Protein AF-A0A5C6Q307-F1 (afdb_monomer_lite)

Structure (mmCIF, N/CA/C/O backbone):
data_AF-A0A5C6Q307-F1
#
_entry.id   AF-A0A5C6Q307-F1
#
loop_
_atom_site.group_PDB
_atom_site.id
_atom_site.type_symbol
_atom_site.label_atom_id
_atom_site.label_alt_id
_atom_site.label_comp_id
_atom_site.label_asym_id
_atom_site.label_entity_id
_atom_site.label_seq_id
_atom_site.pdbx_PDB_ins_code
_atom_site.Cartn_x
_atom_site.Cartn_y
_atom_site.Cartn_z
_atom_site.occupancy
_atom_site.B_iso_or_equiv
_atom_site.auth_seq_id
_atom_site.auth_comp_id
_atom_site.auth_asym_id
_atom_site.auth_atom_id
_atom_site.pdbx_PDB_model_num
ATOM 1 N N . MET A 1 1 ? 40.263 5.384 21.808 1.00 59.88 1 MET A N 1
ATOM 2 C CA . MET A 1 1 ? 39.918 4.480 20.680 1.00 59.88 1 MET A CA 1
ATOM 3 C C . MET A 1 1 ? 38.656 3.642 20.915 1.00 59.88 1 MET A C 1
ATOM 5 O O . MET A 1 1 ? 37.958 3.385 19.944 1.00 59.88 1 MET A O 1
ATOM 9 N N . ILE A 1 2 ? 38.317 3.247 22.154 1.00 66.62 2 ILE A N 1
ATOM 10 C CA . ILE A 1 2 ? 37.095 2.464 22.449 1.00 66.62 2 ILE A CA 1
ATOM 11 C C . ILE A 1 2 ? 35.794 3.243 22.147 1.00 66.62 2 ILE A C 1
ATOM 13 O O . ILE A 1 2 ? 34.892 2.703 21.519 1.00 66.62 2 ILE A O 1
ATOM 17 N N . PHE A 1 3 ? 35.735 4.536 22.493 1.00 65.50 3 PHE A N 1
ATOM 18 C CA . PHE A 1 3 ? 34.548 5.382 22.287 1.00 65.50 3 PHE A CA 1
ATOM 19 C C . PHE A 1 3 ? 34.188 5.583 20.806 1.00 65.50 3 PHE A C 1
ATOM 21 O O . PHE A 1 3 ? 33.015 5.540 20.449 1.00 65.50 3 PHE A O 1
ATOM 28 N N . LEU A 1 4 ? 35.191 5.720 19.931 1.00 70.06 4 LEU A N 1
ATOM 29 C CA . LEU A 1 4 ? 34.984 5.848 18.483 1.00 70.06 4 LEU A CA 1
ATOM 30 C C . LEU A 1 4 ? 34.417 4.554 17.873 1.00 70.06 4 LEU A C 1
ATOM 32 O O . LEU A 1 4 ? 33.578 4.605 16.981 1.00 70.06 4 LEU A O 1
ATOM 36 N N . ARG A 1 5 ? 34.837 3.389 18.388 1.00 72.31 5 ARG A N 1
ATOM 37 C CA . ARG A 1 5 ? 34.317 2.082 17.958 1.00 72.31 5 ARG A CA 1
ATOM 38 C C . ARG A 1 5 ? 32.871 1.870 18.405 1.00 72.31 5 ARG A C 1
ATOM 40 O O . ARG A 1 5 ? 32.077 1.365 17.624 1.00 72.31 5 ARG A O 1
ATOM 47 N N . ILE A 1 6 ? 32.518 2.303 19.617 1.00 79.19 6 ILE A N 1
ATOM 48 C CA . ILE A 1 6 ? 31.137 2.233 20.124 1.00 79.19 6 ILE A CA 1
ATOM 49 C C . ILE A 1 6 ? 30.216 3.149 19.306 1.00 79.19 6 ILE A C 1
ATOM 51 O O . ILE A 1 6 ? 29.146 2.716 18.886 1.00 79.19 6 ILE A O 1
ATOM 55 N N . ALA A 1 7 ? 30.657 4.374 19.002 1.00 79.62 7 ALA A N 1
ATOM 56 C CA . ALA A 1 7 ? 29.902 5.295 18.152 1.00 79.62 7 ALA A CA 1
ATOM 57 C C . ALA A 1 7 ? 29.662 4.719 16.742 1.00 79.62 7 ALA A C 1
ATOM 59 O O . ALA A 1 7 ? 28.553 4.810 16.219 1.00 79.62 7 ALA A O 1
ATOM 60 N N . LEU A 1 8 ? 30.670 4.059 16.159 1.00 78.62 8 LEU A N 1
ATOM 61 C CA . LEU A 1 8 ? 30.554 3.412 14.851 1.00 78.62 8 LEU A CA 1
ATOM 62 C C . LEU A 1 8 ? 29.537 2.254 14.862 1.00 78.62 8 LEU A C 1
ATOM 64 O O . LEU A 1 8 ? 28.741 2.128 13.936 1.00 78.62 8 LEU A O 1
ATOM 68 N N . ILE A 1 9 ? 29.523 1.438 15.923 1.00 80.56 9 ILE A N 1
ATOM 69 C CA . ILE A 1 9 ? 28.585 0.310 16.067 1.00 80.56 9 ILE A CA 1
ATOM 70 C C . ILE A 1 9 ? 27.138 0.806 16.203 1.00 80.56 9 ILE A C 1
ATOM 72 O O . ILE A 1 9 ? 26.238 0.233 15.593 1.00 80.56 9 ILE A O 1
ATOM 76 N N . ILE A 1 10 ? 26.909 1.896 16.943 1.00 79.75 10 ILE A N 1
ATOM 77 C CA . ILE A 1 10 ? 25.572 2.490 17.109 1.00 79.75 10 ILE A CA 1
ATOM 78 C C . ILE A 1 10 ? 25.046 3.044 15.777 1.00 79.75 10 ILE A C 1
ATOM 80 O O . ILE A 1 10 ? 23.888 2.815 15.432 1.00 79.75 10 ILE A O 1
ATOM 84 N N . ILE A 1 11 ? 25.898 3.716 14.995 1.00 78.62 11 ILE A N 1
ATOM 85 C CA . ILE A 1 11 ? 25.526 4.243 13.671 1.00 78.62 11 ILE A CA 1
ATOM 86 C C . ILE A 1 11 ? 25.172 3.104 12.708 1.00 78.62 11 ILE A C 1
ATOM 88 O O . ILE A 1 11 ? 24.147 3.174 12.032 1.00 78.62 11 ILE A O 1
ATOM 92 N N . VAL A 1 12 ? 25.966 2.028 12.683 1.00 75.12 12 VAL A N 1
ATOM 93 C CA . VAL A 1 12 ? 25.677 0.852 11.847 1.00 75.12 12 VAL A CA 1
ATOM 94 C C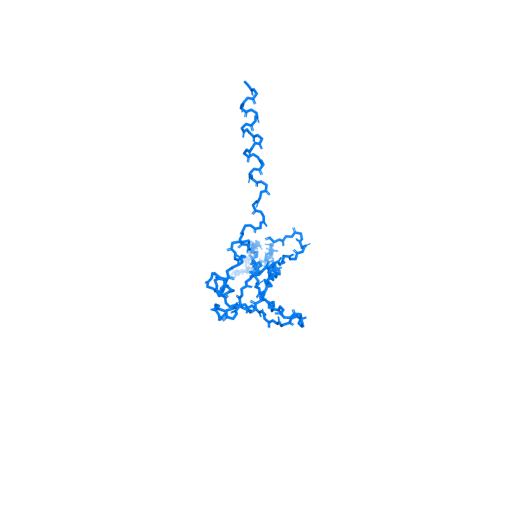 . VAL A 1 12 ? 24.374 0.174 12.278 1.00 75.12 12 VAL A C 1
ATOM 96 O O . VAL A 1 12 ? 23.597 -0.211 11.411 1.00 75.12 12 VAL A O 1
ATOM 99 N N . ALA A 1 13 ? 24.079 0.096 13.581 1.00 70.31 13 ALA A N 1
ATOM 100 C CA . ALA A 1 13 ? 22.828 -0.472 14.091 1.00 70.31 13 ALA A CA 1
ATOM 101 C C . ALA A 1 13 ? 21.580 0.351 13.708 1.00 70.31 13 ALA A C 1
ATOM 103 O O . ALA A 1 13 ? 20.525 -0.224 13.442 1.00 70.31 13 ALA A O 1
ATOM 104 N N . LEU A 1 14 ? 21.697 1.680 13.621 1.00 68.69 14 LEU A N 1
ATOM 105 C CA . LEU A 1 14 ? 20.607 2.571 13.193 1.00 68.69 14 LEU A CA 1
ATOM 106 C C . LEU A 1 14 ? 20.276 2.434 11.696 1.00 68.69 14 LEU A C 1
ATOM 108 O O . LEU A 1 14 ? 19.130 2.633 11.297 1.00 68.69 14 LEU A O 1
ATOM 112 N N . LEU A 1 15 ? 21.249 2.045 10.867 1.00 60.94 15 LEU A N 1
ATOM 113 C CA . LEU A 1 15 ? 21.085 1.915 9.412 1.00 60.94 15 LEU A CA 1
ATOM 114 C C . LEU A 1 15 ? 20.365 0.619 8.983 1.00 60.94 15 LEU A C 1
ATOM 116 O O . LEU A 1 15 ? 19.832 0.555 7.876 1.00 60.94 15 LEU A O 1
ATOM 120 N N . ILE A 1 16 ? 20.274 -0.395 9.853 1.00 61.59 16 ILE A N 1
ATOM 121 C CA . ILE A 1 16 ? 19.654 -1.704 9.540 1.00 61.59 16 ILE A CA 1
ATOM 122 C C . ILE A 1 16 ? 18.106 -1.639 9.544 1.00 61.59 16 ILE A C 1
ATOM 124 O O . ILE A 1 16 ? 17.431 -2.575 9.124 1.00 61.59 16 ILE A O 1
ATOM 128 N N . GLY A 1 17 ? 17.502 -0.525 9.981 1.00 55.53 17 GLY A N 1
ATOM 129 C CA . GLY A 1 17 ? 16.043 -0.366 10.099 1.00 55.53 17 GLY A CA 1
ATOM 130 C C . GLY A 1 17 ? 15.293 0.087 8.834 1.00 55.53 17 GLY A C 1
ATOM 131 O O . GLY A 1 17 ? 14.073 0.260 8.885 1.00 55.53 17 GLY A O 1
ATOM 132 N N . CYS A 1 18 ? 15.976 0.306 7.706 1.00 55.50 18 CYS A N 1
ATOM 133 C CA . CYS A 1 18 ? 15.430 1.103 6.597 1.00 55.50 18 CYS A CA 1
ATOM 134 C C . CYS A 1 18 ? 14.470 0.369 5.630 1.00 55.50 18 CYS A C 1
ATOM 136 O O . CYS A 1 18 ? 13.931 0.990 4.723 1.00 55.50 18 CYS A O 1
ATOM 138 N N . ALA A 1 19 ? 14.190 -0.926 5.811 1.00 50.16 19 ALA A N 1
ATOM 139 C CA . ALA A 1 19 ? 13.425 -1.709 4.825 1.00 50.16 19 ALA A CA 1
ATOM 140 C C . ALA A 1 19 ? 11.895 -1.800 5.066 1.00 50.16 19 ALA A C 1
ATOM 142 O O . ALA A 1 19 ? 11.212 -2.570 4.401 1.00 50.16 19 ALA A O 1
ATOM 143 N N . SER A 1 20 ? 11.312 -1.042 6.009 1.00 59.03 20 SER A N 1
ATOM 144 C CA . SER A 1 20 ? 9.847 -1.067 6.258 1.00 59.03 20 SER A CA 1
ATOM 145 C C . SER A 1 20 ? 9.271 0.248 6.819 1.00 59.03 20 SER A C 1
ATOM 147 O O . SER A 1 20 ? 8.121 0.275 7.268 1.00 59.03 20 SER A O 1
ATOM 149 N N . SER A 1 21 ? 10.039 1.340 6.833 1.00 64.44 2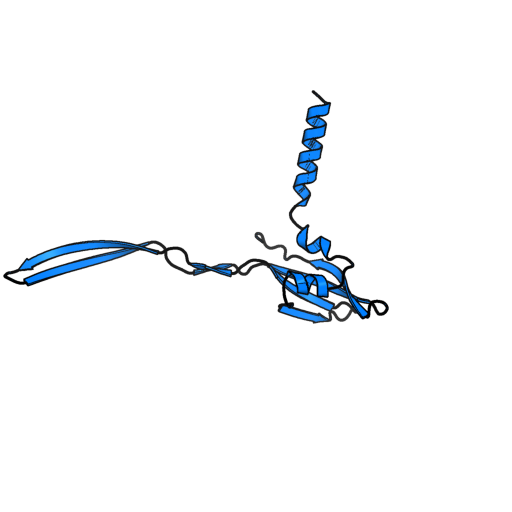1 SER A N 1
ATOM 150 C CA . SER A 1 21 ? 9.619 2.619 7.432 1.00 64.44 21 SER A CA 1
ATOM 151 C C . SER A 1 21 ? 8.338 3.181 6.806 1.00 64.44 21 SER A C 1
ATOM 153 O O . SER A 1 21 ? 7.467 3.653 7.537 1.00 64.44 21 SER A O 1
ATOM 155 N N . HIS A 1 22 ? 8.179 3.048 5.484 1.00 79.06 22 HIS A N 1
ATOM 156 C CA . HIS A 1 22 ? 7.046 3.630 4.764 1.00 79.06 22 HIS A CA 1
ATOM 157 C C . HIS A 1 22 ? 5.689 3.062 5.199 1.00 79.06 22 HIS A C 1
ATOM 159 O O . HIS A 1 22 ? 4.735 3.812 5.328 1.00 79.06 22 HIS A O 1
ATOM 165 N N . MET A 1 23 ? 5.567 1.762 5.484 1.00 86.06 23 MET A N 1
ATOM 166 C CA . MET A 1 23 ? 4.279 1.209 5.931 1.00 86.06 23 MET A CA 1
ATOM 167 C C . MET A 1 23 ? 3.994 1.497 7.406 1.00 86.06 23 MET A C 1
ATOM 169 O O . MET A 1 23 ? 2.851 1.759 7.781 1.00 86.06 23 MET A O 1
ATOM 173 N N . LYS A 1 24 ? 5.040 1.483 8.245 1.00 89.06 24 LYS A N 1
ATOM 174 C CA . LYS A 1 24 ? 4.922 1.667 9.700 1.00 89.06 24 LYS A CA 1
ATOM 175 C C . LYS A 1 24 ? 4.323 3.017 10.080 1.00 89.06 24 LYS A C 1
ATOM 177 O O . LYS A 1 24 ? 3.613 3.091 11.077 1.00 89.06 24 LYS A O 1
ATOM 182 N N . GLN A 1 25 ? 4.574 4.065 9.293 1.00 91.50 25 GLN A N 1
ATOM 183 C CA . GLN A 1 25 ? 4.079 5.417 9.581 1.00 91.50 25 GLN A CA 1
ATOM 184 C C . GLN A 1 25 ? 2.546 5.540 9.561 1.00 91.50 25 GLN A C 1
ATOM 186 O O . GLN A 1 25 ? 2.011 6.524 10.072 1.00 91.50 25 GLN A O 1
ATOM 191 N N . TYR A 1 26 ? 1.851 4.565 8.968 1.00 94.38 26 TYR A N 1
ATOM 192 C CA . TYR A 1 26 ? 0.393 4.543 8.872 1.00 94.38 26 TYR A CA 1
ATOM 193 C C . TYR A 1 26 ? -0.271 3.730 9.986 1.00 94.38 26 TYR A C 1
ATOM 195 O O . TYR A 1 26 ? -1.493 3.730 10.092 1.00 94.38 26 TYR A O 1
ATOM 203 N N . LEU A 1 27 ? 0.501 3.062 10.851 1.00 94.81 27 LEU A N 1
ATOM 204 C CA . LEU A 1 27 ? -0.057 2.357 12.003 1.00 94.81 27 LEU A CA 1
ATOM 205 C C . LEU A 1 27 ? -0.817 3.320 12.922 1.00 94.81 27 LEU A C 1
ATOM 207 O O . LEU A 1 27 ? -0.331 4.395 13.268 1.00 94.81 27 LEU A O 1
ATOM 211 N N . ASN A 1 28 ? -2.004 2.896 13.353 1.00 95.69 28 ASN A N 1
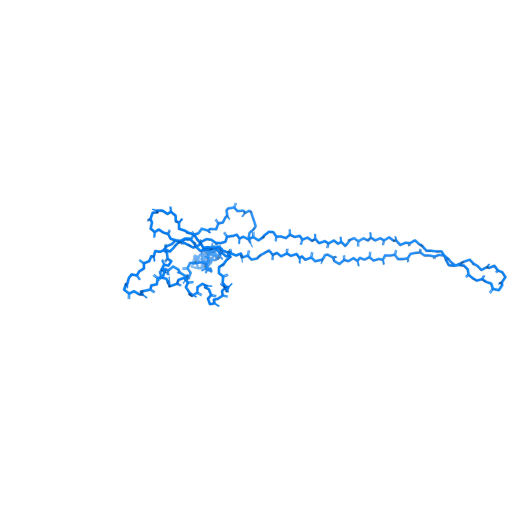ATOM 212 C CA . ASN A 1 28 ? -2.959 3.651 14.169 1.00 95.69 28 ASN A CA 1
ATOM 213 C C . ASN A 1 28 ? -3.497 4.941 13.536 1.00 95.69 28 ASN A C 1
ATOM 215 O O . ASN A 1 28 ? -4.212 5.691 14.208 1.00 95.69 28 ASN A O 1
ATOM 219 N N . LYS A 1 29 ? -3.207 5.177 12.256 1.00 96.19 29 LYS A N 1
ATOM 220 C CA . LYS A 1 29 ? -3.816 6.247 11.475 1.00 96.19 29 LYS A CA 1
ATOM 221 C C . LYS A 1 29 ? -5.027 5.735 10.714 1.00 96.19 29 LYS A C 1
ATOM 223 O O . LYS A 1 29 ? -5.253 4.530 10.579 1.00 96.19 29 LYS A O 1
ATOM 228 N N . ASP A 1 30 ? -5.810 6.686 10.236 1.00 96.94 30 ASP A N 1
ATOM 229 C CA . ASP A 1 30 ? -6.860 6.417 9.272 1.00 96.94 30 ASP A CA 1
ATOM 230 C C . ASP A 1 30 ? -6.254 5.867 7.977 1.00 96.94 30 ASP A C 1
ATOM 232 O O . ASP A 1 30 ? -5.242 6.369 7.488 1.00 96.94 30 ASP A O 1
ATOM 236 N N . VAL A 1 31 ? -6.888 4.853 7.397 1.00 96.44 31 VAL A N 1
ATOM 237 C CA . VAL A 1 31 ? -6.505 4.311 6.093 1.00 96.44 31 VAL A CA 1
ATOM 238 C C . VAL A 1 31 ? -6.557 5.369 4.983 1.00 96.44 31 VAL A C 1
ATOM 240 O O . VAL A 1 31 ? -5.830 5.264 3.997 1.00 96.44 31 VAL A O 1
ATOM 243 N N . ARG A 1 32 ? -7.372 6.418 5.150 1.00 96.31 32 ARG A N 1
ATOM 244 C CA . ARG A 1 32 ? -7.436 7.565 4.237 1.00 96.31 32 ARG A CA 1
ATOM 245 C C . ARG A 1 32 ? -6.096 8.288 4.109 1.00 96.31 32 ARG A C 1
ATOM 247 O O . ARG A 1 32 ? -5.815 8.776 3.026 1.00 96.31 32 ARG A O 1
ATOM 254 N N . GLU A 1 33 ? -5.241 8.275 5.132 1.00 96.56 33 GLU A N 1
ATOM 255 C CA . GLU A 1 33 ? -3.877 8.823 5.041 1.00 96.56 33 GLU A CA 1
ATOM 256 C C . GLU A 1 33 ? -3.032 8.047 4.020 1.00 96.56 33 GLU A C 1
ATOM 258 O O . GLU A 1 33 ? -2.333 8.639 3.204 1.00 96.56 33 GLU A O 1
ATOM 263 N N . VAL A 1 34 ? -3.162 6.713 3.994 1.00 94.75 34 VAL A N 1
ATOM 264 C CA . VAL A 1 34 ? -2.502 5.873 2.980 1.00 94.75 34 VAL A CA 1
ATOM 265 C C . VAL A 1 34 ? -3.016 6.228 1.587 1.00 94.75 34 VAL A C 1
ATOM 267 O O . VAL A 1 34 ? -2.234 6.287 0.642 1.00 94.75 34 VAL A O 1
ATOM 270 N N . ALA A 1 35 ? -4.326 6.464 1.467 1.00 95.25 35 ALA A N 1
ATOM 271 C CA . ALA A 1 35 ? -4.963 6.789 0.198 1.00 95.25 35 ALA A CA 1
ATOM 272 C C . ALA A 1 35 ? -4.613 8.196 -0.318 1.00 95.25 35 ALA A C 1
ATOM 274 O O . ALA A 1 35 ? -4.550 8.398 -1.528 1.00 95.25 35 ALA A O 1
ATOM 275 N N . ILE A 1 36 ? -4.373 9.157 0.580 1.00 95.62 36 ILE A N 1
ATOM 276 C CA . ILE A 1 36 ? -3.892 10.500 0.232 1.00 95.62 36 ILE A CA 1
ATOM 277 C C . ILE A 1 36 ? -2.490 10.413 -0.379 1.00 95.62 36 ILE A C 1
ATOM 279 O O . ILE A 1 36 ? -2.247 11.016 -1.421 1.00 95.62 36 ILE A O 1
ATOM 283 N N . ASP A 1 37 ? -1.602 9.617 0.219 1.00 93.44 37 ASP A N 1
ATOM 284 C CA . ASP A 1 37 ? -0.209 9.520 -0.229 1.00 93.44 37 ASP A CA 1
ATOM 285 C C . ASP A 1 37 ? -0.025 8.605 -1.453 1.00 93.44 37 ASP A C 1
ATOM 287 O O . ASP A 1 37 ? 0.786 8.895 -2.331 1.00 93.44 37 ASP A O 1
ATOM 291 N N . ASN A 1 38 ? -0.763 7.491 -1.522 1.00 90.38 38 ASN A N 1
ATOM 292 C CA . ASN A 1 38 ? -0.552 6.429 -2.518 1.00 90.38 38 ASN A CA 1
ATOM 293 C C . ASN A 1 38 ? -1.685 6.302 -3.550 1.00 90.38 38 ASN A C 1
ATOM 295 O O . ASN A 1 38 ? -1.654 5.406 -4.396 1.00 90.38 38 ASN A O 1
ATOM 299 N N . GLY A 1 39 ? -2.696 7.168 -3.485 1.00 92.75 39 GLY A N 1
ATOM 300 C CA . GLY A 1 39 ? -3.897 7.070 -4.309 1.00 92.75 39 GLY A CA 1
ATOM 301 C C . GLY A 1 39 ? -4.881 5.992 -3.825 1.00 92.75 39 GLY A C 1
ATOM 302 O O . GLY A 1 39 ? -4.713 5.405 -2.752 1.00 92.75 39 GLY A O 1
ATOM 303 N N . PRO A 1 40 ? -5.950 5.717 -4.591 1.00 95.00 40 PRO A N 1
ATOM 304 C CA . PRO A 1 40 ? -6.975 4.763 -4.180 1.00 95.00 40 PRO A CA 1
ATOM 305 C C . PRO A 1 40 ? -6.415 3.333 -4.056 1.00 95.00 40 PRO A C 1
ATOM 307 O O . PRO A 1 40 ? -5.545 2.942 -4.839 1.00 95.00 40 PRO A O 1
ATOM 310 N N . PRO A 1 41 ? -6.919 2.524 -3.104 1.00 94.94 41 PRO A N 1
ATOM 311 C CA . PRO A 1 41 ? -6.522 1.126 -2.985 1.00 94.94 41 PRO A CA 1
ATOM 312 C C . PRO A 1 41 ? -6.930 0.342 -4.234 1.00 94.94 41 PRO A C 1
ATOM 314 O O . PRO A 1 41 ? -8.012 0.543 -4.786 1.00 94.94 41 PRO A O 1
ATOM 317 N N . MET A 1 42 ? -6.090 -0.607 -4.643 1.00 93.56 42 MET A N 1
ATOM 318 C CA . MET A 1 42 ? -6.385 -1.491 -5.771 1.00 93.56 42 MET A CA 1
ATOM 319 C C . MET A 1 42 ? -7.437 -2.548 -5.423 1.00 93.56 42 MET A C 1
ATOM 321 O O . MET A 1 42 ? -8.175 -2.979 -6.297 1.00 93.56 42 MET A O 1
ATOM 325 N N . ASN A 1 43 ? -7.497 -2.958 -4.151 1.00 93.88 43 ASN A N 1
ATOM 326 C CA . ASN A 1 43 ? -8.497 -3.880 -3.620 1.00 93.88 43 ASN A CA 1
ATOM 327 C C . ASN A 1 43 ? -8.858 -3.495 -2.184 1.00 93.88 43 ASN A C 1
ATOM 329 O O . ASN A 1 43 ? -7.996 -3.062 -1.414 1.00 93.88 43 ASN A O 1
ATOM 333 N N . ALA A 1 44 ? -10.115 -3.730 -1.808 1.00 96.44 44 ALA A N 1
ATOM 334 C CA . ALA A 1 44 ? -10.574 -3.641 -0.429 1.00 96.44 44 ALA A CA 1
ATOM 335 C C . ALA A 1 44 ? -11.596 -4.747 -0.132 1.00 96.44 44 ALA A C 1
ATOM 337 O O . ALA A 1 44 ? -12.607 -4.850 -0.825 1.00 96.44 44 ALA A O 1
ATOM 338 N N . PHE A 1 45 ? -11.356 -5.564 0.895 1.00 96.62 45 PHE A N 1
ATOM 339 C CA . PHE A 1 45 ? -12.228 -6.695 1.239 1.00 96.62 45 PHE A CA 1
ATOM 340 C C . PHE A 1 45 ? -12.223 -6.997 2.739 1.00 96.62 45 PHE A C 1
ATOM 342 O O . PHE A 1 45 ? -11.244 -6.730 3.436 1.00 96.62 45 PHE A O 1
ATOM 349 N N . ASP A 1 46 ? -13.328 -7.551 3.232 1.00 96.25 46 ASP A N 1
ATOM 350 C CA . ASP A 1 46 ? -13.495 -7.919 4.638 1.00 96.25 46 ASP A CA 1
ATOM 351 C C . ASP A 1 46 ? -12.968 -9.340 4.895 1.00 96.25 46 ASP A C 1
ATOM 353 O O . ASP A 1 46 ? -13.135 -10.235 4.067 1.00 96.25 46 ASP A O 1
ATOM 357 N N . MET A 1 47 ? -12.324 -9.563 6.045 1.00 91.94 47 MET A N 1
ATOM 358 C CA . MET A 1 47 ? -11.731 -10.860 6.417 1.00 91.94 47 MET A CA 1
ATOM 359 C C . MET A 1 47 ? -12.667 -11.771 7.227 1.00 91.94 47 MET A C 1
ATOM 361 O O . MET A 1 47 ? -12.296 -12.894 7.559 1.00 91.94 47 MET A O 1
ATOM 365 N N . GLY A 1 48 ? -13.863 -11.297 7.582 1.00 89.25 48 GLY A N 1
ATOM 366 C CA . GLY A 1 48 ? -14.838 -12.041 8.393 1.00 89.25 48 GLY A CA 1
ATOM 367 C C . GLY A 1 48 ? -14.607 -11.987 9.909 1.00 89.25 48 GLY A C 1
ATOM 368 O O . GLY A 1 48 ? -15.522 -12.276 10.669 1.00 89.25 48 GLY A O 1
ATOM 369 N N . ASP A 1 49 ? -13.440 -11.538 10.369 1.00 91.44 49 ASP A N 1
ATOM 370 C CA . ASP A 1 49 ? -13.104 -11.337 11.789 1.00 91.44 49 ASP A CA 1
ATOM 371 C C . ASP A 1 49 ? -13.235 -9.869 12.246 1.00 91.44 49 ASP A C 1
ATOM 373 O O . ASP A 1 49 ? -12.653 -9.447 13.245 1.00 91.44 49 ASP A O 1
ATOM 377 N N . GLY A 1 50 ? -13.981 -9.069 11.481 1.00 90.69 50 GLY A N 1
ATOM 378 C CA . GLY A 1 50 ? -14.148 -7.632 11.704 1.00 90.69 50 GLY A CA 1
ATOM 379 C C . GLY A 1 50 ? -13.013 -6.765 11.150 1.00 90.69 50 GLY A C 1
ATOM 380 O O . GLY A 1 50 ? -13.130 -5.537 11.175 1.00 90.69 50 GLY A O 1
ATOM 381 N N . ARG A 1 51 ? -11.939 -7.364 10.612 1.00 95.31 51 ARG A N 1
ATOM 382 C CA . ARG A 1 51 ? -10.914 -6.630 9.860 1.00 95.31 51 ARG A CA 1
ATOM 383 C C . ARG A 1 51 ? -11.339 -6.405 8.422 1.00 95.31 51 ARG A C 1
ATOM 385 O O . ARG A 1 51 ? -11.882 -7.300 7.772 1.00 95.31 51 ARG A O 1
ATOM 392 N N . ARG A 1 52 ? -10.948 -5.248 7.899 1.00 97.38 52 ARG A N 1
ATOM 393 C CA . ARG A 1 52 ? -10.942 -4.950 6.472 1.00 97.38 52 ARG A CA 1
ATOM 394 C C . ARG A 1 52 ? -9.516 -4.780 5.980 1.00 97.38 52 ARG A C 1
ATOM 396 O O . ARG A 1 52 ? -8.710 -4.101 6.615 1.00 97.38 52 ARG A O 1
ATOM 403 N N . VAL A 1 53 ? -9.205 -5.411 4.857 1.00 97.25 53 VAL A N 1
ATOM 404 C CA . VAL A 1 53 ? -7.902 -5.314 4.202 1.00 97.25 53 VAL A CA 1
ATOM 405 C C . VAL A 1 53 ? -8.001 -4.323 3.065 1.00 97.25 53 VAL A C 1
ATOM 407 O O . VAL A 1 53 ? -8.910 -4.411 2.244 1.00 97.25 53 VAL A O 1
ATOM 410 N N . PHE A 1 54 ? -7.033 -3.420 3.002 1.00 97.12 54 PHE A N 1
ATOM 411 C CA . PHE A 1 54 ? -6.846 -2.490 1.901 1.00 97.12 54 PHE A CA 1
ATOM 412 C C . PHE A 1 54 ? -5.491 -2.760 1.256 1.00 97.12 54 PHE A C 1
ATOM 414 O O . PHE A 1 54 ? -4.486 -2.894 1.960 1.00 97.12 54 PHE A O 1
ATOM 421 N N . GLN A 1 55 ? -5.464 -2.882 -0.069 1.00 94.69 55 GLN A N 1
ATOM 422 C CA . GLN A 1 55 ? -4.259 -3.254 -0.803 1.00 94.69 55 GLN A CA 1
ATOM 423 C C . GLN A 1 55 ? -3.816 -2.166 -1.772 1.00 94.69 55 GLN A C 1
ATOM 425 O O . GLN A 1 55 ? -4.642 -1.569 -2.459 1.00 94.69 55 GLN A O 1
ATOM 430 N N . TRP A 1 56 ? -2.503 -1.974 -1.873 1.00 92.38 56 TRP A N 1
ATOM 431 C CA . TRP A 1 56 ? -1.857 -1.093 -2.844 1.00 92.38 56 TRP A CA 1
ATOM 432 C C . TRP A 1 56 ? -0.757 -1.833 -3.582 1.00 92.38 56 TRP A C 1
ATOM 434 O O . TRP A 1 56 ? -0.146 -2.764 -3.056 1.00 92.38 56 TRP A O 1
ATOM 444 N N . ARG A 1 57 ? -0.474 -1.375 -4.799 1.00 87.56 57 ARG A N 1
ATOM 445 C CA . ARG A 1 57 ? 0.686 -1.821 -5.559 1.00 87.56 57 ARG A CA 1
ATOM 446 C C . ARG A 1 57 ? 1.834 -0.851 -5.316 1.00 87.56 57 ARG A C 1
ATOM 448 O O . ARG A 1 57 ? 1.711 0.330 -5.616 1.00 87.56 57 ARG A O 1
ATOM 455 N N . TRP A 1 58 ? 2.936 -1.361 -4.786 1.00 83.31 58 TRP A N 1
ATOM 456 C CA . TRP A 1 58 ? 4.170 -0.616 -4.588 1.00 83.31 58 TRP A CA 1
ATOM 457 C C . TRP A 1 58 ? 5.221 -1.051 -5.597 1.00 83.31 58 TRP A C 1
ATOM 459 O O . TRP A 1 58 ? 5.541 -2.238 -5.704 1.00 83.31 58 TRP A O 1
ATOM 469 N N . GLY A 1 59 ? 5.767 -0.081 -6.326 1.00 78.19 59 GLY A N 1
ATOM 470 C CA . GLY A 1 59 ? 6.725 -0.342 -7.390 1.00 78.19 59 GLY A CA 1
ATOM 471 C C . GLY A 1 59 ? 6.154 -1.220 -8.509 1.00 78.19 59 GLY A C 1
ATOM 472 O O . GLY A 1 59 ? 4.941 -1.363 -8.691 1.00 78.19 59 GLY A O 1
ATOM 473 N N . GLY A 1 60 ? 7.062 -1.820 -9.274 1.00 72.25 60 GLY A N 1
ATOM 474 C CA . GLY A 1 60 ? 6.715 -2.502 -10.515 1.00 72.25 60 GLY A CA 1
ATOM 475 C C . GLY A 1 60 ? 6.453 -1.531 -11.667 1.00 72.25 60 GLY A C 1
ATOM 476 O O . GLY A 1 60 ? 6.608 -0.319 -11.543 1.00 72.25 60 GLY A O 1
ATOM 477 N N . GLY A 1 61 ? 6.090 -2.087 -12.818 1.00 69.56 61 GLY A N 1
ATOM 478 C CA . GLY A 1 61 ? 5.920 -1.337 -14.060 1.00 69.56 61 GLY A CA 1
ATOM 479 C C . GLY A 1 61 ? 6.541 -2.064 -15.243 1.00 69.56 61 GLY A C 1
ATOM 480 O O . GLY A 1 61 ? 7.234 -3.065 -15.079 1.00 69.56 61 GLY A O 1
ATOM 481 N N . THR A 1 62 ? 6.258 -1.576 -16.445 1.00 70.38 62 THR A N 1
ATOM 482 C CA . THR A 1 62 ? 6.901 -2.055 -17.670 1.00 70.38 62 THR A CA 1
ATOM 483 C C . THR A 1 62 ? 7.886 -0.999 -18.132 1.00 70.38 62 THR A C 1
ATOM 485 O O . THR A 1 62 ? 7.493 0.144 -18.354 1.00 70.38 62 THR A O 1
ATOM 488 N N . TYR A 1 63 ? 9.153 -1.370 -18.266 1.00 72.94 63 TYR A N 1
ATOM 489 C CA . TYR A 1 63 ? 10.178 -0.507 -18.841 1.00 72.94 63 TYR A CA 1
ATOM 490 C C . TYR A 1 63 ? 10.702 -1.112 -20.138 1.00 72.94 63 TYR A C 1
ATOM 492 O O . TYR A 1 63 ? 10.822 -2.332 -20.287 1.00 72.94 63 TYR A O 1
ATOM 500 N N . VAL A 1 64 ? 10.970 -0.232 -21.098 1.00 79.50 64 VAL A N 1
ATOM 501 C CA . VAL A 1 64 ? 11.534 -0.594 -22.395 1.00 79.50 64 VAL A CA 1
ATOM 502 C C . VAL A 1 64 ? 13.051 -0.582 -22.295 1.00 79.50 64 VAL A C 1
ATOM 504 O O . VAL A 1 64 ? 13.646 0.391 -21.833 1.00 79.50 64 VAL A O 1
ATOM 507 N N . ILE A 1 65 ? 13.680 -1.678 -22.706 1.00 83.94 65 ILE A N 1
ATOM 508 C CA . ILE A 1 65 ? 15.133 -1.713 -22.877 1.00 83.94 65 ILE A CA 1
ATOM 509 C C . ILE A 1 65 ? 15.453 -1.028 -24.207 1.00 83.94 65 ILE A C 1
ATOM 511 O O . ILE A 1 65 ? 14.801 -1.346 -25.207 1.00 83.94 65 ILE A O 1
ATOM 515 N N . PRO A 1 66 ? 16.423 -0.097 -24.243 1.00 80.12 66 PRO A N 1
ATOM 516 C CA . PRO A 1 66 ? 16.806 0.553 -25.485 1.00 80.12 66 PRO A CA 1
ATOM 517 C C . PRO A 1 66 ? 17.227 -0.490 -26.528 1.00 80.12 66 PRO A C 1
ATOM 519 O O . PRO A 1 66 ? 17.893 -1.481 -26.220 1.00 80.12 66 PRO A O 1
ATOM 522 N N . GLU A 1 67 ? 16.794 -0.264 -27.763 1.00 86.38 67 GLU A N 1
ATOM 523 C CA . GLU A 1 67 ? 17.160 -1.065 -28.928 1.00 86.38 67 GLU A CA 1
ATOM 524 C C . GLU A 1 67 ? 18.299 -0.358 -29.662 1.00 86.38 67 GLU A C 1
ATOM 526 O O . GLU A 1 67 ? 18.178 0.813 -30.029 1.00 86.38 67 GLU A O 1
ATOM 531 N N . THR A 1 68 ? 19.396 -1.075 -29.900 1.00 86.75 68 THR A N 1
ATOM 532 C CA . THR A 1 68 ? 20.486 -0.595 -30.750 1.00 86.75 68 THR A CA 1
ATOM 533 C C . THR A 1 68 ? 20.413 -1.309 -32.090 1.00 86.75 68 THR A C 1
ATOM 535 O O . THR A 1 68 ? 20.501 -2.537 -32.163 1.00 86.75 68 THR A O 1
ATOM 538 N N . ASN A 1 69 ? 20.284 -0.524 -33.159 1.00 87.31 69 ASN A N 1
ATOM 539 C CA . ASN A 1 69 ? 20.275 -1.011 -34.532 1.00 87.31 69 ASN A CA 1
ATOM 540 C C . ASN A 1 69 ? 21.644 -0.764 -35.169 1.00 87.31 69 ASN A C 1
ATOM 542 O O . ASN A 1 69 ? 22.024 0.385 -35.386 1.00 87.31 69 ASN A O 1
ATOM 546 N N . ASN A 1 70 ? 22.370 -1.834 -35.495 1.00 85.38 70 ASN A N 1
ATOM 547 C CA . ASN A 1 70 ? 23.574 -1.750 -36.317 1.00 85.38 70 ASN A CA 1
ATOM 548 C C . ASN A 1 70 ? 23.212 -2.065 -37.767 1.00 85.38 70 ASN A C 1
ATOM 550 O O . ASN A 1 70 ? 22.901 -3.208 -38.107 1.00 85.38 70 ASN A O 1
ATOM 554 N N . LEU A 1 71 ? 23.247 -1.034 -38.609 1.00 85.62 71 LEU A N 1
ATOM 555 C CA . LEU A 1 71 ? 23.022 -1.146 -40.043 1.00 85.62 71 LEU A CA 1
ATOM 556 C C . LEU A 1 71 ? 24.372 -1.293 -40.747 1.00 85.62 71 LEU A C 1
ATOM 558 O O . LEU A 1 71 ? 25.201 -0.386 -40.706 1.00 85.62 71 LEU A O 1
ATOM 562 N N . SER A 1 72 ? 24.584 -2.426 -41.408 1.00 84.19 72 SER A N 1
ATOM 563 C CA . SER A 1 72 ? 25.734 -2.642 -42.285 1.00 84.19 72 SER A CA 1
ATOM 564 C C . SER A 1 72 ? 25.221 -2.878 -43.696 1.00 84.19 72 SER A C 1
ATOM 566 O O . SER A 1 72 ? 24.342 -3.710 -43.899 1.00 84.19 72 SER A O 1
ATOM 568 N N . GLY A 1 73 ? 25.724 -2.136 -44.678 1.00 85.81 73 GLY A N 1
ATOM 569 C CA . GLY A 1 73 ? 25.252 -2.249 -46.052 1.00 85.81 73 GLY A CA 1
ATOM 570 C C . GLY A 1 73 ? 26.341 -1.987 -47.071 1.00 85.81 73 GLY A C 1
ATOM 571 O O . GLY A 1 73 ? 27.360 -1.371 -46.768 1.00 85.81 73 GLY A O 1
ATOM 572 N N . ASN A 1 74 ? 26.101 -2.470 -48.284 1.00 83.88 74 ASN A N 1
ATOM 573 C CA . ASN A 1 74 ? 26.976 -2.298 -49.428 1.00 83.88 74 ASN A CA 1
ATOM 574 C C . ASN A 1 74 ? 26.203 -1.642 -50.578 1.00 83.88 74 ASN A C 1
ATOM 576 O O . ASN A 1 74 ? 25.033 -1.954 -50.821 1.00 83.88 74 ASN A O 1
ATOM 580 N N . VAL A 1 75 ? 26.870 -0.738 -51.293 1.00 83.44 75 VAL A N 1
ATOM 581 C CA . VAL A 1 75 ? 26.325 -0.075 -52.481 1.00 83.44 75 VAL A CA 1
ATOM 582 C C . VAL A 1 75 ? 26.973 -0.702 -53.703 1.00 83.44 75 VAL A C 1
ATOM 584 O O . VAL A 1 75 ? 28.195 -0.736 -53.815 1.00 83.44 75 VAL A O 1
ATOM 587 N N . THR A 1 76 ? 26.160 -1.194 -54.631 1.00 83.44 76 THR A N 1
ATOM 588 C CA . THR A 1 76 ? 26.632 -1.710 -55.920 1.00 83.44 76 THR A CA 1
ATOM 589 C C . THR A 1 76 ? 26.084 -0.831 -57.035 1.00 83.44 76 THR A C 1
ATOM 591 O O . THR A 1 76 ? 24.874 -0.648 -57.151 1.00 83.44 76 THR A O 1
ATOM 594 N N . VAL A 1 77 ? 26.970 -0.260 -57.850 1.00 82.31 77 VAL A N 1
ATOM 595 C CA . VAL A 1 77 ? 26.598 0.639 -58.953 1.00 82.31 77 VAL A CA 1
ATOM 596 C C . VAL A 1 77 ? 26.618 -0.145 -60.264 1.00 82.31 77 VAL A C 1
ATOM 598 O O . VAL A 1 77 ? 27.598 -0.825 -60.561 1.00 82.31 77 VAL A O 1
ATOM 601 N N . SER A 1 78 ? 25.539 -0.068 -61.044 1.00 82.69 78 SER A N 1
ATOM 602 C CA . SER A 1 78 ? 25.426 -0.686 -62.368 1.00 82.69 78 SER A CA 1
ATOM 603 C C . SER A 1 78 ? 24.838 0.328 -63.352 1.00 82.69 78 SER A C 1
ATOM 605 O O . SER A 1 78 ? 23.678 0.723 -63.240 1.00 82.69 78 SER A O 1
ATOM 607 N N . GLY A 1 79 ? 25.660 0.803 -64.295 1.00 84.25 79 GLY A N 1
ATOM 608 C CA . GLY A 1 79 ? 25.286 1.885 -65.212 1.00 84.25 79 GLY A CA 1
ATOM 609 C C . GLY A 1 79 ? 24.952 3.185 -64.470 1.00 84.25 79 GLY A C 1
ATOM 610 O O . GLY A 1 79 ? 25.693 3.612 -63.589 1.00 84.25 79 GLY A O 1
ATOM 611 N N . ASN A 1 80 ? 23.816 3.803 -64.805 1.00 85.94 80 ASN A N 1
ATOM 612 C CA . ASN A 1 80 ? 23.300 5.008 -64.137 1.00 85.94 80 ASN A CA 1
ATOM 613 C C . ASN A 1 80 ? 22.481 4.702 -62.867 1.00 85.94 80 ASN A C 1
ATOM 615 O O . ASN A 1 80 ? 21.836 5.600 -62.327 1.00 85.94 80 ASN A O 1
ATOM 619 N N . THR A 1 81 ? 22.450 3.449 -62.404 1.00 74.88 81 THR A N 1
ATOM 620 C CA . THR A 1 81 ? 21.631 3.013 -61.264 1.00 74.88 81 THR A CA 1
ATOM 621 C C . THR A 1 81 ? 22.514 2.520 -60.117 1.00 74.88 81 THR A C 1
ATOM 623 O O . THR A 1 81 ? 23.461 1.763 -60.324 1.00 74.88 81 THR A O 1
ATOM 626 N N . ALA A 1 82 ? 22.200 2.933 -58.888 1.00 83.06 82 ALA A N 1
ATOM 627 C CA . ALA A 1 82 ? 22.864 2.459 -57.677 1.00 83.06 82 ALA A CA 1
ATOM 628 C C . ALA A 1 82 ? 21.894 1.602 -56.857 1.00 83.06 82 ALA A C 1
ATOM 630 O O . ALA A 1 82 ? 20.798 2.046 -56.517 1.00 83.06 82 ALA A O 1
ATOM 631 N N . TRP A 1 83 ? 22.309 0.379 -56.537 1.00 83.50 83 TRP A N 1
ATOM 632 C CA . TRP A 1 83 ? 21.562 -0.561 -55.712 1.00 83.50 83 TRP A CA 1
ATOM 633 C C . TRP A 1 83 ? 22.168 -0.601 -54.314 1.00 83.50 83 TRP A C 1
ATOM 635 O O . TRP A 1 83 ? 23.370 -0.819 -54.150 1.00 83.50 83 TRP A O 1
ATOM 645 N N . TYR A 1 84 ? 21.333 -0.384 -53.305 1.00 86.38 84 TYR A N 1
ATOM 646 C CA . TYR A 1 84 ? 21.723 -0.449 -51.903 1.00 86.38 84 TYR A CA 1
ATOM 647 C C . TYR A 1 84 ? 21.163 -1.725 -51.280 1.00 86.38 84 TYR A C 1
ATOM 649 O O . TYR A 1 84 ? 19.954 -1.951 -51.312 1.00 86.38 84 TYR A O 1
ATOM 657 N N . SER A 1 85 ? 22.042 -2.550 -50.712 1.00 84.38 85 SER A N 1
ATOM 658 C CA . SER A 1 85 ? 21.659 -3.724 -49.930 1.00 84.38 85 SER A CA 1
ATOM 659 C C . SER A 1 85 ? 22.225 -3.582 -48.528 1.00 84.38 85 SER A C 1
ATOM 661 O O . SER A 1 85 ? 23.426 -3.367 -48.369 1.00 84.38 85 SER A O 1
ATOM 663 N N . ALA A 1 86 ? 21.381 -3.724 -47.512 1.00 83.88 86 ALA A N 1
ATOM 664 C CA . ALA A 1 86 ? 21.804 -3.628 -46.125 1.00 83.88 86 ALA A CA 1
ATOM 665 C C . ALA A 1 86 ? 21.199 -4.717 -45.252 1.00 83.88 86 ALA A C 1
ATOM 667 O O . ALA A 1 86 ? 20.068 -5.154 -45.454 1.00 83.88 86 ALA A O 1
ATOM 668 N N . THR A 1 87 ? 21.979 -5.106 -44.254 1.00 85.00 87 THR A N 1
ATOM 669 C CA . THR A 1 87 ? 21.624 -6.037 -43.196 1.00 85.00 87 THR A CA 1
ATOM 670 C C . THR A 1 87 ? 21.567 -5.263 -41.885 1.00 85.00 87 THR A C 1
ATOM 672 O O . THR A 1 87 ? 22.512 -4.560 -41.519 1.00 85.00 87 THR A O 1
ATOM 675 N N . THR A 1 88 ? 20.461 -5.410 -41.160 1.00 85.44 88 THR A N 1
ATOM 676 C CA . THR A 1 88 ? 20.269 -4.783 -39.848 1.00 85.44 88 THR A CA 1
ATOM 677 C C . THR A 1 88 ? 20.413 -5.835 -38.759 1.00 85.44 88 THR A C 1
ATOM 679 O O . THR A 1 88 ? 19.644 -6.795 -38.724 1.00 85.44 88 THR A O 1
ATOM 682 N N . ILE A 1 89 ? 21.364 -5.642 -37.845 1.00 82.88 89 ILE A N 1
ATOM 683 C CA . ILE A 1 89 ? 21.469 -6.431 -36.614 1.00 82.88 89 ILE A CA 1
ATOM 684 C C . ILE A 1 89 ? 20.820 -5.626 -35.490 1.00 82.88 89 ILE A C 1
ATOM 686 O O . ILE A 1 89 ? 21.247 -4.509 -35.187 1.00 82.88 89 ILE A O 1
ATOM 690 N N . LYS A 1 90 ? 19.777 -6.202 -34.887 1.00 80.12 90 LYS A N 1
ATOM 691 C CA . LYS A 1 90 ? 19.070 -5.634 -33.737 1.00 80.12 90 LYS A CA 1
ATOM 692 C C . LYS A 1 90 ? 19.621 -6.255 -32.460 1.00 80.12 90 LYS A C 1
ATOM 694 O O . LYS A 1 90 ? 19.537 -7.471 -32.297 1.00 80.12 90 LYS A O 1
ATOM 699 N N . THR A 1 91 ? 20.166 -5.436 -31.565 1.00 81.06 91 THR A N 1
ATOM 700 C CA . THR A 1 91 ? 20.659 -5.889 -30.258 1.00 81.06 91 THR A CA 1
ATOM 701 C C . THR A 1 91 ? 19.941 -5.130 -29.151 1.00 81.06 91 THR A C 1
ATOM 703 O O . THR A 1 91 ? 19.910 -3.899 -29.148 1.00 81.06 91 THR A O 1
ATOM 706 N N . GLY A 1 92 ? 19.380 -5.866 -28.193 1.00 79.06 92 GLY A N 1
ATOM 707 C CA . GLY A 1 92 ? 18.481 -5.302 -27.187 1.00 79.06 92 GLY A CA 1
ATOM 708 C C . GLY A 1 92 ? 17.046 -5.201 -27.705 1.00 79.06 92 GLY A C 1
ATOM 709 O O . GLY A 1 92 ? 16.637 -5.981 -28.565 1.00 79.06 92 GLY A O 1
ATOM 710 N N . GLY A 1 93 ? 16.288 -4.248 -27.164 1.00 74.50 93 GLY A N 1
ATOM 711 C CA . GLY A 1 93 ? 14.853 -4.136 -27.410 1.00 74.50 93 GLY A CA 1
ATOM 712 C C . GLY A 1 93 ? 14.026 -5.137 -26.596 1.00 74.50 93 GLY A C 1
ATOM 713 O O . GLY A 1 93 ? 14.458 -6.245 -26.281 1.00 74.50 93 GLY A O 1
ATOM 714 N N . GLY A 1 94 ? 12.824 -4.716 -26.207 1.00 75.62 94 GLY A N 1
ATOM 715 C CA . GLY A 1 94 ? 11.893 -5.519 -25.418 1.00 75.62 94 GLY A CA 1
ATOM 716 C C . GLY A 1 94 ? 11.299 -4.764 -24.234 1.00 75.62 94 GLY A C 1
ATOM 717 O O . GLY A 1 94 ? 11.747 -3.683 -23.852 1.00 75.62 94 GLY A O 1
ATOM 718 N N . THR A 1 95 ? 10.260 -5.347 -23.651 1.00 75.62 95 THR A N 1
ATOM 719 C CA . THR A 1 95 ? 9.605 -4.835 -22.447 1.00 75.62 95 THR A CA 1
ATOM 720 C C . THR A 1 95 ? 9.923 -5.751 -21.281 1.00 75.62 95 THR A C 1
ATOM 722 O O . THR A 1 95 ? 9.554 -6.926 -21.299 1.00 75.62 95 THR A O 1
ATOM 725 N N . VAL A 1 96 ? 10.571 -5.218 -20.250 1.00 74.62 96 VAL A N 1
ATOM 726 C CA . VAL A 1 96 ? 10.726 -5.922 -18.978 1.00 74.62 96 VAL A CA 1
ATOM 727 C C . VAL A 1 96 ? 9.605 -5.450 -18.062 1.00 74.62 96 VAL A C 1
ATOM 729 O O . VAL A 1 96 ? 9.496 -4.263 -17.757 1.00 74.62 96 VAL A O 1
ATOM 732 N N . SER A 1 97 ? 8.739 -6.381 -17.664 1.00 72.06 97 SER A N 1
ATOM 733 C CA . SER A 1 97 ? 7.644 -6.118 -16.733 1.00 72.06 97 SER A CA 1
ATOM 734 C C . SER A 1 97 ? 8.026 -6.607 -15.341 1.00 72.06 97 SER A C 1
ATOM 736 O O . SER A 1 97 ? 8.323 -7.785 -15.146 1.00 72.06 97 SER A O 1
ATOM 738 N N . SER A 1 98 ? 8.000 -5.699 -14.368 1.00 72.69 98 SER A N 1
ATOM 739 C CA . SER A 1 98 ? 8.075 -6.024 -12.948 1.00 72.69 98 SER A CA 1
ATOM 740 C C . SER A 1 98 ? 6.672 -5.993 -12.342 1.00 72.69 98 SER A C 1
ATOM 742 O O . SER A 1 98 ? 5.936 -5.006 -12.466 1.00 72.69 98 SER A O 1
ATOM 744 N N . MET A 1 99 ? 6.286 -7.081 -11.670 1.00 69.31 99 MET A N 1
ATOM 745 C CA . MET A 1 99 ? 4.961 -7.212 -11.055 1.00 69.31 99 MET A C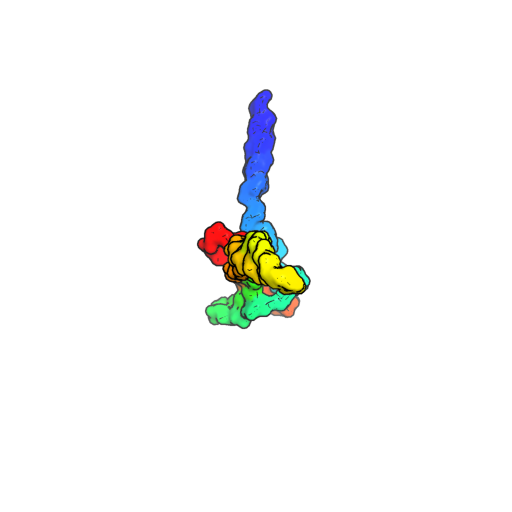A 1
ATOM 746 C C . MET A 1 99 ? 4.757 -6.246 -9.876 1.00 69.31 99 MET A C 1
ATOM 748 O O . MET A 1 99 ? 3.616 -5.855 -9.626 1.00 69.31 99 MET A O 1
ATOM 752 N N . GLY A 1 100 ? 5.826 -5.738 -9.255 1.00 79.75 100 GLY A N 1
ATOM 753 C CA . GLY A 1 100 ? 5.735 -4.908 -8.048 1.00 79.75 100 GLY A CA 1
ATOM 754 C C . GLY A 1 100 ? 5.219 -5.699 -6.842 1.00 79.75 100 GLY A C 1
ATOM 755 O O . GLY A 1 100 ? 4.920 -6.889 -6.943 1.00 79.75 100 GLY A O 1
ATOM 756 N N . CYS A 1 101 ? 5.102 -5.038 -5.693 1.00 84.94 101 CYS A N 1
ATOM 757 C CA . CYS A 1 101 ? 4.680 -5.662 -4.443 1.00 84.94 101 CYS A CA 1
ATOM 758 C C . CYS A 1 101 ? 3.264 -5.245 -4.048 1.00 84.94 101 CYS A C 1
ATOM 760 O O . CYS A 1 101 ? 2.909 -4.071 -4.099 1.00 84.94 101 CYS A O 1
ATOM 762 N N . VAL A 1 102 ? 2.450 -6.211 -3.617 1.00 88.56 102 VAL A N 1
ATOM 763 C CA . VAL A 1 102 ? 1.106 -5.941 -3.089 1.00 88.56 102 VAL A CA 1
ATOM 764 C C . VAL A 1 102 ? 1.200 -5.679 -1.593 1.00 88.56 102 VAL A C 1
ATOM 766 O O . VAL A 1 102 ? 1.298 -6.606 -0.791 1.00 88.56 102 VAL A O 1
ATOM 769 N N . LEU A 1 103 ? 1.168 -4.411 -1.210 1.00 91.06 103 LEU A N 1
ATOM 770 C CA . LEU A 1 103 ? 1.143 -3.988 0.182 1.00 91.06 103 LEU A CA 1
ATOM 771 C C . LEU A 1 103 ? -0.270 -4.144 0.735 1.00 91.06 103 LEU A C 1
ATOM 773 O O . LEU A 1 103 ? -1.217 -3.661 0.126 1.00 91.06 103 LEU A O 1
ATOM 777 N N . SER A 1 104 ? -0.423 -4.814 1.877 1.00 93.94 104 SER A N 1
ATOM 778 C CA . SER A 1 104 ? -1.725 -5.001 2.529 1.00 93.94 104 SER A CA 1
ATOM 779 C C . SER A 1 104 ? -1.748 -4.307 3.886 1.00 93.94 104 SER A C 1
ATOM 781 O O . SER A 1 104 ? -0.885 -4.574 4.718 1.00 93.94 104 SER A O 1
ATOM 783 N N . TYR A 1 105 ? -2.749 -3.467 4.128 1.00 95.75 105 TYR A N 1
ATOM 784 C CA . TYR A 1 105 ? -3.020 -2.849 5.424 1.00 95.75 105 TYR A CA 1
ATOM 785 C C . TYR A 1 105 ? -4.288 -3.450 6.017 1.00 95.75 105 TYR A C 1
ATOM 787 O O . TYR A 1 105 ? -5.327 -3.499 5.359 1.00 95.75 105 TYR A O 1
ATOM 795 N N . PHE A 1 106 ? -4.204 -3.896 7.264 1.00 96.75 106 PHE A N 1
ATOM 796 C CA . PHE A 1 106 ? -5.325 -4.438 8.019 1.00 96.75 106 PHE A CA 1
ATOM 797 C C . PHE A 1 106 ? -5.868 -3.338 8.913 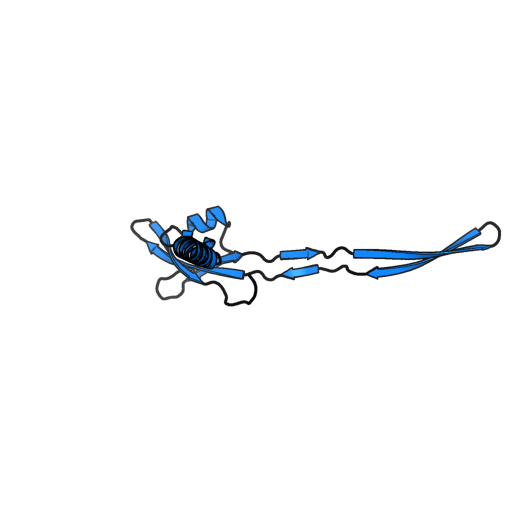1.00 96.75 106 PHE A C 1
ATOM 799 O O . PHE A 1 106 ? -5.161 -2.839 9.793 1.00 96.75 106 PHE A O 1
ATOM 806 N N . ALA A 1 107 ? -7.121 -2.970 8.694 1.00 97.50 107 ALA A N 1
ATOM 807 C CA . ALA A 1 107 ? -7.792 -1.934 9.451 1.00 97.50 107 ALA A CA 1
ATOM 808 C C . ALA A 1 107 ? -9.026 -2.479 10.169 1.00 97.50 107 ALA A C 1
ATOM 810 O O . ALA A 1 107 ? -9.679 -3.416 9.708 1.00 97.50 107 ALA A O 1
ATOM 811 N N . PHE A 1 108 ? -9.352 -1.853 11.293 1.00 97.31 108 PHE A N 1
ATOM 812 C CA . PHE A 1 108 ? -10.601 -2.067 12.016 1.00 97.31 108 PHE A CA 1
ATOM 813 C C . PHE A 1 108 ? -11.428 -0.790 11.990 1.00 97.31 108 PHE A C 1
ATOM 815 O O . PHE A 1 108 ? -10.878 0.313 11.980 1.00 97.31 108 PHE A O 1
ATOM 822 N N . TRP A 1 109 ? -12.747 -0.946 11.991 1.00 96.62 109 TRP A N 1
ATOM 823 C CA . TRP A 1 109 ? -13.648 0.188 12.093 1.00 96.62 109 TRP A CA 1
ATOM 824 C C . TRP A 1 109 ? -13.617 0.767 13.509 1.00 96.62 109 TRP A C 1
ATOM 826 O O . TRP A 1 109 ? -13.942 0.083 14.480 1.00 96.62 109 TRP A O 1
ATOM 836 N N . ASP A 1 110 ? -13.241 2.035 13.614 1.00 96.31 110 ASP A N 1
ATOM 837 C CA . ASP A 1 110 ? -13.279 2.823 14.838 1.00 96.31 110 ASP A CA 1
ATOM 838 C C . ASP A 1 110 ? -14.532 3.708 14.806 1.00 96.31 110 ASP A C 1
ATOM 840 O O . ASP A 1 110 ? -14.662 4.602 13.965 1.00 96.31 110 ASP A O 1
ATOM 844 N N . LYS A 1 111 ? -15.480 3.429 15.709 1.00 95.56 111 LYS A N 1
ATOM 845 C CA . LYS A 1 111 ? -16.764 4.144 15.777 1.00 95.56 111 LYS A CA 1
ATOM 846 C C . LYS A 1 111 ? -16.608 5.588 16.243 1.00 95.56 111 LYS A C 1
ATOM 848 O O . LYS A 1 111 ? -17.377 6.432 15.798 1.00 95.56 111 LYS A O 1
ATOM 853 N N . GLU A 1 112 ? -15.640 5.872 17.111 1.00 95.38 112 GLU A N 1
ATOM 854 C CA . GLU A 1 112 ? -15.416 7.221 17.642 1.00 95.38 112 GLU A CA 1
ATOM 855 C C . GLU A 1 112 ? -14.843 8.131 16.558 1.00 95.38 112 GLU A C 1
ATOM 857 O O . GLU A 1 112 ? -15.241 9.285 16.422 1.00 95.38 112 GLU A O 1
ATOM 862 N N . LYS A 1 113 ? -13.947 7.579 15.734 1.00 92.94 113 LYS A N 1
ATOM 863 C CA . LYS A 1 113 ? -13.334 8.296 14.608 1.00 92.94 113 LYS A CA 1
ATOM 864 C C . LYS A 1 113 ? -14.150 8.227 13.319 1.00 92.94 113 LYS A C 1
ATOM 866 O O . LYS A 1 113 ? -13.816 8.925 12.363 1.00 92.94 113 LYS A O 1
ATOM 871 N N . ASN A 1 114 ? -15.190 7.389 13.283 1.00 95.75 114 ASN A N 1
ATOM 872 C CA . ASN A 1 114 ? -15.989 7.093 12.092 1.00 95.75 114 ASN A CA 1
ATOM 873 C C . ASN A 1 114 ? -15.090 6.736 10.888 1.00 95.75 114 ASN A C 1
ATOM 875 O O . ASN A 1 114 ? -15.206 7.310 9.801 1.00 95.75 114 ASN A O 1
ATOM 879 N N . ALA A 1 115 ? -14.108 5.861 11.132 1.00 96.06 115 ALA A N 1
ATOM 880 C CA . ALA A 1 115 ? -12.977 5.637 10.237 1.00 96.06 115 ALA A CA 1
ATOM 881 C C . ALA A 1 115 ? -12.422 4.210 10.308 1.00 96.06 115 ALA A C 1
ATOM 883 O O . ALA A 1 115 ? -12.488 3.543 11.338 1.00 96.06 115 ALA A O 1
ATOM 884 N N . TRP A 1 116 ? -11.781 3.770 9.224 1.00 97.38 116 TRP A N 1
ATOM 885 C CA . TRP A 1 116 ? -10.979 2.547 9.214 1.00 97.38 116 TRP A CA 1
ATOM 886 C C . TRP A 1 116 ? -9.568 2.862 9.705 1.00 97.38 116 TRP A C 1
ATOM 888 O O . TRP A 1 116 ? -8.810 3.550 9.026 1.00 97.38 116 TRP A O 1
ATOM 898 N N . VAL A 1 117 ? -9.204 2.350 10.879 1.00 97.62 117 VAL A N 1
ATOM 899 C CA . VAL A 1 117 ? -7.898 2.595 11.500 1.00 97.62 117 VAL A CA 1
ATOM 900 C C . VAL A 1 117 ? -6.980 1.411 11.251 1.00 97.62 117 VAL A C 1
ATOM 902 O O . VAL A 1 117 ? -7.294 0.283 11.636 1.00 97.62 117 VAL A O 1
ATOM 905 N N . VAL A 1 118 ? -5.824 1.671 10.647 1.00 97.12 118 VAL A N 1
ATOM 906 C CA . VAL A 1 118 ? -4.802 0.661 10.360 1.00 97.12 118 VAL A CA 1
ATOM 907 C C . VAL A 1 118 ? -4.213 0.137 11.670 1.00 97.12 118 VAL A C 1
ATOM 909 O O . VAL A 1 118 ? -3.747 0.909 12.510 1.00 97.12 118 VAL A O 1
ATOM 912 N N . LYS A 1 119 ? -4.205 -1.183 11.849 1.00 96.06 119 LYS A N 1
ATOM 913 C CA . LYS A 1 119 ? -3.649 -1.858 13.033 1.00 96.06 119 LYS A CA 1
ATOM 914 C C . LYS A 1 119 ? -2.483 -2.775 12.717 1.00 96.06 119 LYS A C 1
ATOM 916 O O . LYS A 1 119 ? -1.639 -2.974 13.582 1.00 96.06 119 LYS A O 1
ATOM 921 N N . ASP A 1 120 ? -2.428 -3.296 11.502 1.00 94.00 120 ASP A N 1
ATOM 922 C CA . ASP A 1 120 ? -1.346 -4.166 11.066 1.00 94.00 120 ASP A CA 1
ATOM 923 C C . ASP A 1 120 ? -1.102 -3.993 9.566 1.00 94.00 120 ASP A C 1
ATOM 925 O O . ASP A 1 120 ? -1.928 -3.423 8.845 1.00 94.00 120 ASP A O 1
ATOM 929 N N . TYR A 1 121 ? 0.033 -4.482 9.083 1.00 92.81 121 TYR A N 1
ATOM 930 C CA . TYR A 1 121 ? 0.366 -4.473 7.672 1.00 92.81 121 TYR A CA 1
ATOM 931 C C . TYR A 1 121 ? 1.180 -5.704 7.272 1.00 92.81 121 TYR A C 1
ATOM 933 O O . TYR A 1 121 ? 1.920 -6.287 8.060 1.00 92.81 121 TYR A O 1
ATOM 941 N N . ARG A 1 122 ? 1.076 -6.093 6.002 1.00 89.62 122 ARG A N 1
ATOM 942 C CA . ARG A 1 122 ? 1.816 -7.218 5.435 1.00 89.62 122 ARG A CA 1
ATOM 943 C C . ARG A 1 122 ? 2.428 -6.838 4.099 1.00 89.62 122 ARG A C 1
ATOM 945 O O . ARG A 1 122 ? 1.740 -6.363 3.197 1.00 89.62 122 ARG A O 1
ATOM 952 N N . VAL A 1 123 ? 3.716 -7.142 3.980 1.00 85.94 123 VAL A N 1
ATOM 953 C CA . VAL A 1 123 ? 4.473 -7.122 2.728 1.00 85.94 123 VAL A CA 1
ATOM 954 C C . VAL A 1 123 ? 4.667 -8.572 2.268 1.00 85.94 123 VAL A C 1
ATOM 956 O O . VAL A 1 123 ? 4.949 -9.441 3.104 1.00 85.94 123 VAL A O 1
ATOM 959 N N . PRO A 1 124 ? 4.496 -8.890 0.975 1.00 79.62 124 PRO A N 1
ATOM 960 C CA . PRO A 1 124 ? 4.812 -10.209 0.448 1.00 79.62 124 PRO A CA 1
ATOM 961 C C . PRO A 1 124 ? 6.304 -10.508 0.627 1.00 79.62 124 PRO A C 1
ATOM 963 O O . PRO A 1 124 ? 7.151 -9.654 0.394 1.00 79.62 124 PRO A O 1
ATOM 966 N N . LYS A 1 125 ? 6.636 -11.746 1.011 1.00 70.31 125 LYS A N 1
ATOM 967 C CA . LYS A 1 125 ? 8.024 -12.216 1.191 1.00 70.31 125 LYS A CA 1
ATOM 968 C C . LYS A 1 125 ? 8.731 -12.496 -0.147 1.00 70.31 125 LYS A C 1
ATOM 970 O O . LYS A 1 125 ? 9.397 -13.518 -0.287 1.00 70.31 125 LYS A O 1
ATOM 975 N N . GLN A 1 126 ? 8.517 -11.664 -1.160 1.00 61.41 126 GLN A N 1
ATOM 976 C CA . GLN A 1 126 ? 9.209 -11.812 -2.438 1.00 61.41 126 GLN A CA 1
ATOM 977 C C . GLN A 1 126 ? 10.602 -11.178 -2.344 1.00 61.41 126 GLN A C 1
ATOM 979 O O . GLN A 1 126 ? 10.812 -10.247 -1.572 1.00 61.41 126 GLN A O 1
ATOM 984 N N . LEU A 1 127 ? 11.563 -11.731 -3.091 1.00 51.66 127 LEU A N 1
ATOM 985 C CA . LEU A 1 127 ? 12.991 -11.398 -2.984 1.00 51.66 127 LEU A CA 1
ATOM 986 C C . LEU A 1 127 ? 13.330 -9.962 -3.412 1.00 51.66 127 LEU A C 1
ATOM 988 O O . LEU A 1 127 ? 14.427 -9.500 -3.112 1.00 51.66 127 LEU A O 1
ATOM 992 N N . VAL A 1 128 ? 12.417 -9.268 -4.097 1.00 54.16 128 VAL A N 1
ATOM 993 C CA . VAL A 1 128 ? 12.601 -7.880 -4.524 1.00 54.16 128 VAL A CA 1
ATOM 994 C C . VAL A 1 128 ? 11.261 -7.142 -4.458 1.00 54.16 128 VAL A C 1
ATOM 996 O O . VAL A 1 128 ? 10.360 -7.407 -5.255 1.00 54.16 128 VAL A O 1
ATOM 999 N N . CYS A 1 129 ? 11.169 -6.233 -3.490 1.00 54.44 129 CYS A N 1
ATOM 1000 C CA . CYS A 1 129 ? 10.435 -4.975 -3.567 1.00 54.44 129 CYS A CA 1
ATOM 1001 C C . CYS A 1 129 ? 11.513 -3.874 -3.588 1.00 54.44 129 CYS A C 1
ATOM 1003 O O . CYS A 1 129 ? 11.289 -2.868 -4.279 1.00 54.44 129 CYS A O 1
#

Foldseek 3Di:
DVVVVVVVVVVVVVVVPPPCVVPVVQAQHFCVVVCVVQNAFPDWDDPVPQKIKTKDFADKDKDWKDKDKDKDWDWDDDPPDIDIDIDIDIDGTDIDTDPGKIKMFIFHQDPVVNGTGTHDIDTDPDPDD

Secondary structure (DSSP, 8-state):
-HHHHHHHHHHHHHHTTTTSHHHHTTTTSBHHHHHHHH-S-SEEEE-SSSEEEEEEEES-EEEEPPEEEEEEEEEEEETTEEEEEEEEEEEE--EEEE--EEEEEEEEEETTTTEEEEEEEE----S--

pLDDT: mean 83.7, std 12.03, range [50.16, 97.62]

Sequence (129 aa):
MIFLRIALIIIVALLIGCASSHMKQYLNKDVREVAIDNGPPMNAFDMGDGRRVFQWRWGGGTYVIPETNNLSGNVTVSGNTAWYSATTIKT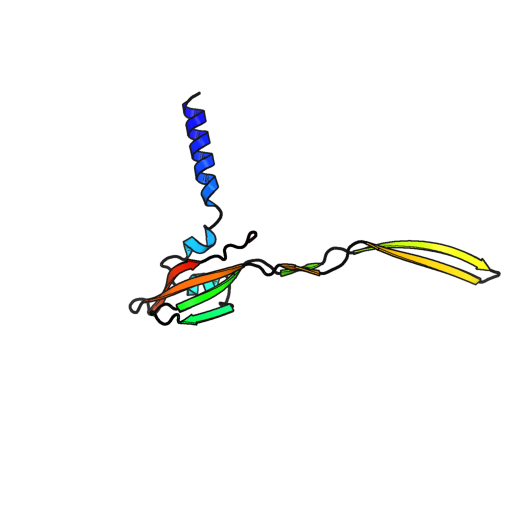GGGTVSSMGCVLSYFAFWDKEKNAWVVKDYRVPKQLVC

Radius of gyration: 27.54 Å; chains: 1; bounding box: 57×23×88 Å